Protein AF-A0A7J8Z2N0-F1 (afdb_monomer_lite)

Organism: NCBI:txid34288

pLDDT: mean 71.0, std 16.63, range [28.38, 91.12]

Structure (mmCIF, N/CA/C/O backbone):
data_AF-A0A7J8Z2N0-F1
#
_entry.id   AF-A0A7J8Z2N0-F1
#
loop_
_atom_site.group_PDB
_atom_site.id
_atom_site.type_symbol
_atom_site.label_atom_id
_atom_site.label_alt_id
_atom_site.label_comp_id
_atom_site.label_asym_id
_atom_site.label_entity_id
_atom_site.label_seq_id
_atom_site.pdbx_PDB_ins_code
_atom_site.Cartn_x
_atom_site.Cartn_y
_atom_site.Cartn_z
_atom_site.occupancy
_atom_site.B_iso_or_equiv
_atom_site.auth_seq_id
_atom_site.auth_comp_id
_atom_site.auth_asym_id
_atom_site.auth_atom_id
_atom_site.pdbx_PDB_model_num
ATOM 1 N N . MET A 1 1 ? 3.016 -8.542 -13.121 1.00 86.62 1 MET A N 1
ATOM 2 C CA . MET A 1 1 ? 2.616 -9.438 -12.011 1.00 86.62 1 MET A CA 1
ATOM 3 C C . MET A 1 1 ? 1.621 -8.697 -11.143 1.00 86.62 1 MET A C 1
ATOM 5 O O . MET A 1 1 ? 1.846 -7.524 -10.881 1.00 86.62 1 MET A O 1
ATOM 9 N N . PHE A 1 2 ? 0.545 -9.361 -10.732 1.00 90.12 2 PHE A N 1
ATOM 10 C CA . PHE A 1 2 ? -0.489 -8.792 -9.871 1.00 90.12 2 PHE A CA 1
ATOM 11 C C . PHE A 1 2 ? -0.520 -9.575 -8.561 1.00 90.12 2 PHE A C 1
ATOM 13 O O . PHE A 1 2 ? -0.616 -10.803 -8.590 1.00 90.12 2 PHE A O 1
ATOM 20 N N . LEU A 1 3 ? -0.404 -8.876 -7.435 1.00 89.19 3 LEU A N 1
ATOM 21 C CA . LEU A 1 3 ? -0.508 -9.462 -6.106 1.00 89.19 3 LEU A CA 1
ATOM 22 C C . LEU A 1 3 ? -1.538 -8.676 -5.300 1.00 89.19 3 LEU A C 1
ATOM 24 O O . LEU A 1 3 ? -1.405 -7.468 -5.129 1.00 89.19 3 LEU A O 1
ATOM 28 N N . GLN A 1 4 ? -2.541 -9.374 -4.782 1.00 91.12 4 GLN A N 1
ATOM 29 C CA . GLN A 1 4 ? -3.570 -8.793 -3.934 1.00 91.12 4 GLN A CA 1
ATOM 30 C C . GLN A 1 4 ? -3.665 -9.583 -2.636 1.00 91.12 4 GLN A C 1
ATOM 32 O O . GLN A 1 4 ? -3.702 -10.813 -2.645 1.00 91.12 4 GLN A O 1
ATOM 37 N N . SER A 1 5 ? -3.747 -8.864 -1.525 1.00 89.44 5 SER A N 1
ATOM 38 C CA . SER A 1 5 ? -4.123 -9.408 -0.229 1.00 89.44 5 SER A CA 1
ATOM 39 C C . SER A 1 5 ? -5.259 -8.590 0.372 1.00 89.44 5 SER A C 1
ATOM 41 O O . SER A 1 5 ? -5.342 -7.374 0.193 1.00 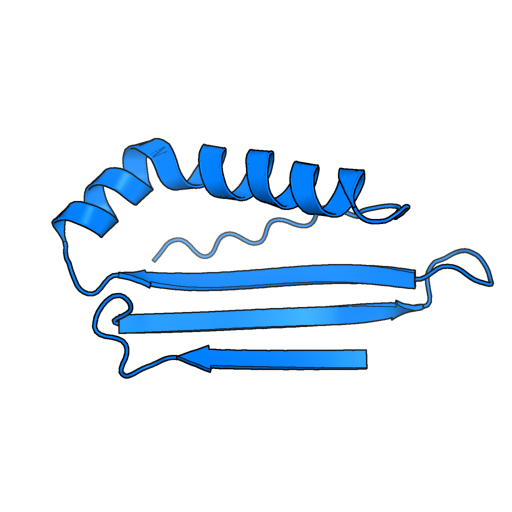89.44 5 SER A O 1
ATOM 43 N N . THR A 1 6 ? -6.156 -9.273 1.074 1.00 90.56 6 THR A N 1
ATOM 44 C CA . THR A 1 6 ? -7.308 -8.659 1.734 1.00 90.56 6 THR A CA 1
ATOM 45 C C . THR A 1 6 ? -7.433 -9.176 3.159 1.00 90.56 6 THR A C 1
ATOM 47 O O . THR A 1 6 ? -7.162 -10.348 3.414 1.00 90.56 6 THR A O 1
ATOM 50 N N . ALA A 1 7 ? -7.883 -8.327 4.077 1.00 87.94 7 ALA A N 1
ATOM 51 C CA . ALA A 1 7 ? -8.283 -8.718 5.422 1.00 87.94 7 ALA A CA 1
ATOM 52 C C . ALA A 1 7 ? -9.608 -8.035 5.780 1.00 87.94 7 ALA A C 1
ATOM 54 O O . ALA A 1 7 ? -9.688 -6.812 5.774 1.00 87.94 7 ALA A O 1
ATOM 55 N N . SER A 1 8 ? -10.635 -8.826 6.082 1.00 79.44 8 SER A N 1
ATOM 56 C CA . SER A 1 8 ? -12.007 -8.362 6.365 1.00 79.44 8 SER A CA 1
ATOM 57 C C . SER A 1 8 ? -12.546 -8.826 7.726 1.00 79.44 8 SER A C 1
ATOM 59 O O . SER A 1 8 ? -13.659 -8.489 8.100 1.00 79.44 8 SER A O 1
ATOM 61 N N . GLU A 1 9 ? -11.746 -9.570 8.495 1.00 76.06 9 GLU A N 1
ATOM 62 C CA . GLU A 1 9 ? -12.086 -10.063 9.843 1.00 76.06 9 GLU A CA 1
ATOM 63 C C . GLU A 1 9 ? -10.931 -9.817 10.828 1.00 76.06 9 GLU A C 1
ATOM 65 O O . GLU A 1 9 ? -10.644 -10.595 11.736 1.00 76.06 9 GLU A O 1
ATOM 70 N N . SER A 1 10 ? -10.194 -8.729 10.614 1.00 82.12 10 SER A N 1
ATOM 71 C CA . SER A 1 10 ? -9.111 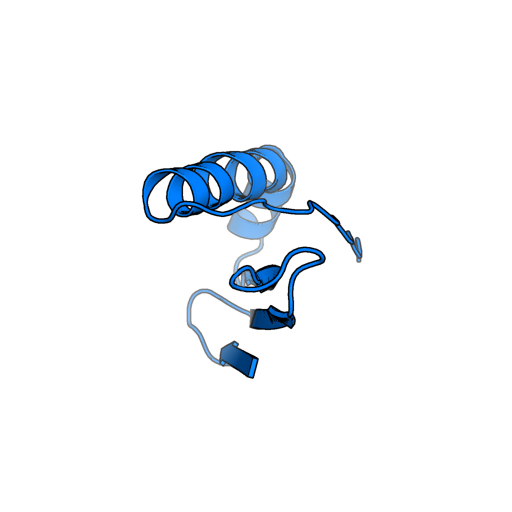-8.329 11.504 1.00 82.12 10 SER A CA 1
ATOM 72 C C . SER A 1 10 ? -9.683 -7.620 12.727 1.00 82.12 10 SER A C 1
ATOM 74 O O . SER A 1 10 ? -10.555 -6.771 12.593 1.00 82.12 10 SER A O 1
ATOM 76 N N . SER A 1 11 ? -9.124 -7.865 13.915 1.00 85.38 11 SER A N 1
ATOM 77 C CA . SER A 1 11 ? -9.446 -7.078 15.118 1.00 85.38 11 SER A CA 1
ATOM 78 C C . SER A 1 11 ? -9.114 -5.585 14.980 1.00 85.38 11 SER A C 1
ATOM 80 O O . SER A 1 11 ? -9.612 -4.765 15.749 1.00 85.38 11 SER A O 1
ATOM 82 N N . LEU A 1 12 ? -8.274 -5.222 14.006 1.00 82.19 12 LEU A N 1
ATOM 83 C CA . LEU A 1 12 ? -7.852 -3.852 13.740 1.00 82.19 12 LEU A CA 1
ATOM 84 C C . LEU A 1 12 ? -8.616 -3.231 12.564 1.00 82.19 12 LEU A C 1
ATOM 86 O O . LEU A 1 12 ? -9.032 -2.071 12.644 1.00 82.19 12 LEU A O 1
ATOM 90 N N . PHE A 1 13 ? -8.809 -3.992 11.485 1.00 85.00 13 PHE A N 1
ATOM 91 C CA . PHE A 1 13 ? -9.402 -3.510 10.239 1.00 85.00 13 PHE A CA 1
ATOM 92 C C . PHE A 1 13 ? -10.810 -4.069 10.018 1.00 85.00 13 PHE A C 1
ATOM 94 O O . PHE A 1 13 ? -11.018 -5.277 10.052 1.00 85.00 13 PHE A O 1
ATOM 101 N N . ASP A 1 14 ? -11.751 -3.167 9.745 1.00 87.12 14 ASP A N 1
ATOM 102 C CA . ASP A 1 14 ? -13.055 -3.473 9.143 1.00 87.12 14 ASP A CA 1
ATOM 103 C C . ASP A 1 14 ? -12.841 -4.023 7.727 1.00 87.12 14 ASP A C 1
ATOM 105 O O . ASP A 1 14 ? -13.368 -5.065 7.357 1.00 87.12 14 ASP A O 1
ATOM 109 N N . HIS A 1 15 ? -11.962 -3.365 6.969 1.00 85.75 15 HIS A N 1
ATOM 110 C CA . HIS A 1 15 ? -11.360 -3.935 5.773 1.00 85.75 15 HIS A CA 1
ATOM 111 C C . HIS A 1 15 ? -9.944 -3.396 5.576 1.00 85.75 15 HIS A C 1
ATOM 113 O O . HIS A 1 15 ? -9.620 -2.277 5.975 1.00 85.75 15 HIS A O 1
ATOM 119 N N . LEU A 1 16 ? -9.108 -4.201 4.938 1.00 84.19 16 LEU A N 1
ATOM 120 C CA . LEU A 1 16 ? -7.817 -3.836 4.382 1.00 84.19 16 LEU A CA 1
ATOM 121 C C . LEU A 1 16 ? -7.703 -4.534 3.031 1.00 84.19 16 LEU A C 1
ATOM 123 O O . LEU A 1 16 ? -7.885 -5.746 2.937 1.00 84.19 16 LEU A O 1
ATOM 127 N N . ILE A 1 17 ? -7.380 -3.772 2.002 1.00 85.62 17 ILE A N 1
ATOM 128 C CA . ILE A 1 17 ? -7.092 -4.220 0.650 1.00 85.62 17 ILE A CA 1
ATOM 129 C C . ILE A 1 17 ? -5.703 -3.695 0.322 1.00 85.62 17 ILE A C 1
ATOM 131 O O . ILE A 1 17 ? -5.419 -2.510 0.474 1.00 85.62 17 ILE A O 1
ATOM 135 N N . ASN A 1 18 ? -4.829 -4.587 -0.112 1.00 84.69 18 ASN A N 1
ATOM 136 C CA . ASN A 1 18 ? -3.457 -4.273 -0.460 1.00 84.69 18 ASN A CA 1
ATOM 137 C C . ASN A 1 18 ? -3.149 -4.889 -1.823 1.00 84.69 18 ASN A C 1
ATOM 139 O O . ASN A 1 18 ? -3.158 -6.111 -1.971 1.00 84.69 18 ASN A O 1
ATOM 143 N N . ILE A 1 19 ? -2.898 -4.037 -2.812 1.00 85.56 19 ILE A N 1
ATOM 144 C CA . ILE A 1 19 ? -2.669 -4.419 -4.205 1.00 85.56 19 ILE A CA 1
ATOM 145 C C . ILE A 1 19 ? -1.303 -3.908 -4.648 1.00 85.56 19 ILE A C 1
ATOM 147 O O . ILE A 1 19 ? -0.943 -2.750 -4.430 1.00 85.56 19 ILE A O 1
ATOM 151 N N . TRP A 1 20 ? -0.563 -4.794 -5.305 1.00 86.12 20 TRP A N 1
ATOM 152 C CA . TRP A 1 20 ? 0.730 -4.534 -5.913 1.00 86.12 20 TRP A CA 1
ATOM 153 C C . TRP A 1 20 ? 0.676 -4.955 -7.375 1.00 86.12 20 TRP A C 1
ATOM 155 O O . TRP A 1 20 ? 0.414 -6.120 -7.689 1.00 86.12 20 TRP A O 1
ATOM 165 N N . GLU A 1 21 ? 0.977 -4.023 -8.272 1.00 85.19 21 GLU A N 1
ATOM 166 C CA . GLU A 1 21 ? 1.070 -4.299 -9.699 1.00 85.19 21 GLU A CA 1
ATOM 167 C C . GLU A 1 21 ? 2.462 -3.968 -10.215 1.00 85.19 21 GLU A C 1
ATOM 169 O O . GLU A 1 21 ? 2.933 -2.833 -10.153 1.00 85.19 21 GLU A O 1
ATOM 174 N N . PHE A 1 22 ? 3.110 -4.987 -10.757 1.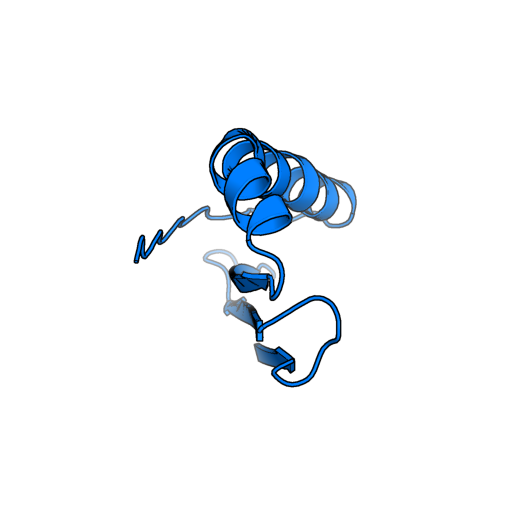00 85.44 22 PHE A N 1
ATOM 175 C CA . PHE A 1 22 ? 4.419 -4.902 -11.380 1.00 85.44 22 PHE A CA 1
ATOM 176 C C . PHE A 1 22 ? 4.224 -4.926 -12.890 1.00 85.44 22 PHE A C 1
ATOM 178 O O . PHE A 1 22 ? 3.872 -5.969 -13.454 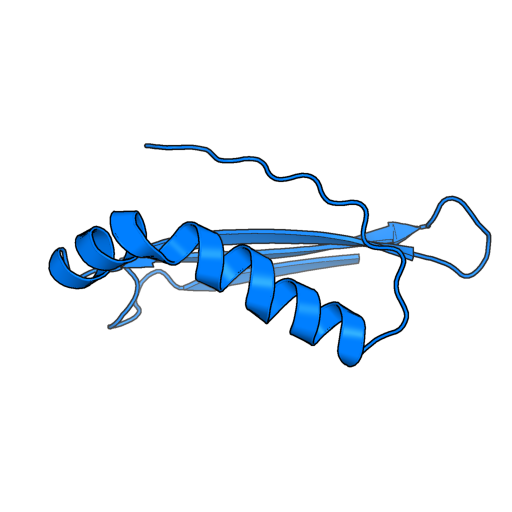1.00 85.44 22 PHE A O 1
ATOM 185 N N . ASN A 1 23 ? 4.455 -3.793 -13.538 1.00 82.56 23 ASN A N 1
ATOM 186 C CA . ASN A 1 23 ? 4.308 -3.619 -14.978 1.00 82.56 23 ASN A CA 1
ATOM 187 C C . ASN A 1 23 ? 5.683 -3.421 -15.627 1.00 82.56 23 ASN A C 1
ATOM 189 O O . ASN A 1 23 ? 6.555 -2.836 -14.990 1.00 82.56 23 ASN A O 1
ATOM 193 N N . PRO A 1 24 ? 5.918 -3.871 -16.871 1.00 84.50 24 PRO A N 1
ATOM 194 C CA . PRO A 1 24 ? 7.139 -3.526 -17.593 1.00 84.50 24 PRO A CA 1
ATOM 195 C C . PRO A 1 24 ? 7.346 -2.008 -17.613 1.00 84.50 24 PRO A C 1
ATOM 197 O O . PRO A 1 24 ? 6.404 -1.251 -17.845 1.00 84.50 24 PRO A O 1
ATOM 200 N N . GLY A 1 25 ? 8.566 -1.567 -17.324 1.00 79.19 25 GLY A N 1
ATOM 201 C CA . GLY A 1 25 ? 8.908 -0.152 -17.315 1.00 79.19 25 GLY A CA 1
ATOM 202 C C . GLY A 1 25 ? 9.156 0.366 -18.729 1.00 79.19 25 GLY A C 1
ATOM 203 O O . GLY A 1 25 ? 9.329 -0.403 -19.674 1.00 79.19 25 GLY A O 1
ATOM 204 N N . ALA A 1 26 ? 9.207 1.690 -18.878 1.00 79.44 26 ALA A N 1
ATOM 205 C CA . ALA A 1 26 ? 9.448 2.335 -20.172 1.00 79.44 26 ALA A CA 1
ATOM 206 C C . ALA A 1 26 ? 10.833 2.014 -20.774 1.00 79.44 26 ALA A C 1
ATOM 208 O O . ALA A 1 26 ? 11.036 2.180 -21.975 1.00 79.44 26 ALA A O 1
ATOM 209 N N . VAL A 1 27 ? 11.784 1.557 -19.949 1.00 83.62 27 VAL A N 1
ATOM 210 C CA . VAL A 1 27 ? 13.146 1.184 -20.354 1.00 83.62 27 VAL A CA 1
ATOM 211 C C . VAL A 1 27 ? 13.330 -0.333 -20.202 1.00 83.62 27 VAL A C 1
ATOM 213 O O . VAL A 1 27 ? 12.924 -0.885 -19.172 1.00 83.62 27 VAL A O 1
ATOM 216 N N . PRO A 1 28 ? 13.964 -1.030 -21.166 1.00 84.06 28 PRO A N 1
ATOM 217 C CA . PRO A 1 28 ? 14.265 -2.455 -21.040 1.00 84.06 28 PRO A CA 1
ATOM 218 C C . PRO A 1 28 ? 15.014 -2.783 -19.742 1.00 84.06 28 PRO A C 1
ATOM 220 O O . PRO A 1 28 ? 15.950 -2.085 -19.363 1.00 84.06 28 PRO A O 1
ATOM 223 N N . GLY A 1 29 ? 14.595 -3.848 -19.057 1.00 79.88 29 GLY A N 1
ATOM 224 C CA . GLY A 1 29 ? 15.172 -4.256 -17.770 1.00 79.88 29 GLY A CA 1
ATOM 225 C C . GLY A 1 29 ? 14.633 -3.500 -16.550 1.00 79.88 29 GLY A C 1
ATOM 226 O O . GLY A 1 29 ? 15.057 -3.788 -15.435 1.00 79.88 29 GLY A O 1
ATOM 227 N N . THR A 1 30 ? 13.684 -2.575 -16.729 1.00 77.94 30 THR A N 1
ATOM 228 C CA . THR A 1 30 ? 13.006 -1.882 -15.622 1.00 77.94 30 THR A CA 1
ATOM 229 C C . THR A 1 30 ? 11.559 -2.346 -15.470 1.00 77.94 30 THR A C 1
ATOM 231 O O . THR A 1 30 ? 10.962 -2.895 -16.400 1.00 77.94 30 THR A O 1
ATOM 234 N N . PHE A 1 31 ? 10.976 -2.104 -14.297 1.00 77.56 31 PHE A N 1
ATOM 235 C CA . PHE A 1 31 ? 9.546 -2.266 -14.067 1.00 77.56 31 PHE A CA 1
ATOM 236 C C . PHE A 1 31 ? 8.975 -1.072 -13.304 1.00 77.56 31 PHE A C 1
ATOM 238 O O . PHE A 1 31 ? 9.665 -0.422 -12.519 1.00 77.56 31 PHE A O 1
ATOM 245 N N . SER A 1 32 ? 7.704 -0.787 -13.550 1.00 77.75 32 SER A N 1
ATOM 246 C CA . SER A 1 32 ? 6.903 0.164 -12.795 1.00 77.75 32 SER A CA 1
ATOM 247 C C . SER A 1 32 ? 6.119 -0.583 -11.726 1.00 77.75 32 SER A C 1
ATOM 249 O O . SER A 1 32 ? 5.467 -1.588 -12.014 1.00 77.75 32 SER A O 1
ATOM 251 N N . LEU A 1 33 ? 6.186 -0.080 -10.497 1.00 77.50 33 LEU A N 1
ATOM 252 C CA . LEU A 1 33 ? 5.400 -0.575 -9.379 1.00 77.50 33 LEU A CA 1
ATOM 253 C C . LEU A 1 33 ? 4.225 0.368 -9.121 1.00 77.50 33 LEU A C 1
ATOM 255 O O . LEU A 1 33 ? 4.426 1.550 -8.843 1.00 77.50 33 LEU A O 1
ATOM 259 N N . TYR A 1 34 ? 3.014 -0.176 -9.162 1.00 77.25 34 TYR A N 1
ATOM 260 C CA . TYR A 1 34 ? 1.810 0.475 -8.666 1.00 77.25 34 TYR A CA 1
ATOM 261 C C . TYR A 1 34 ? 1.420 -0.175 -7.347 1.00 77.25 34 TYR A C 1
ATOM 263 O O . TYR A 1 34 ? 1.359 -1.399 -7.237 1.00 77.25 34 TYR A O 1
ATOM 271 N N . PHE A 1 35 ? 1.179 0.658 -6.344 1.00 76.19 35 PHE A N 1
ATOM 272 C CA . PHE A 1 35 ? 0.827 0.225 -5.004 1.00 76.19 35 PHE A CA 1
ATOM 273 C C . PHE A 1 35 ? -0.450 0.931 -4.569 1.00 76.19 35 PHE A C 1
ATOM 275 O O . PHE A 1 35 ? -0.524 2.162 -4.605 1.00 76.19 35 PHE A O 1
ATOM 282 N N . LEU A 1 36 ? -1.439 0.145 -4.155 1.00 80.19 36 LEU A N 1
ATOM 283 C CA . LEU A 1 36 ? -2.701 0.629 -3.618 1.00 80.19 36 LEU A CA 1
ATOM 284 C C . LEU A 1 36 ? -2.947 -0.045 -2.278 1.00 80.19 36 LEU A C 1
ATOM 286 O O . LEU A 1 36 ? -2.942 -1.271 -2.176 1.00 80.19 36 LEU A O 1
ATOM 290 N N . VAL A 1 37 ? -3.206 0.775 -1.265 1.00 78.31 37 VAL A N 1
ATOM 291 C CA . VAL A 1 37 ? -3.725 0.310 0.015 1.00 78.31 37 VAL A CA 1
ATOM 292 C C . VAL A 1 37 ? -4.983 1.085 0.337 1.00 78.31 37 VAL A C 1
ATOM 294 O O . VAL A 1 37 ? -4.955 2.311 0.418 1.00 78.31 37 VAL A O 1
ATOM 297 N N . ASP A 1 38 ? -6.064 0.341 0.518 1.00 80.62 38 ASP A N 1
ATOM 298 C CA . ASP A 1 38 ? -7.351 0.837 0.977 1.00 80.62 38 ASP A CA 1
ATOM 299 C C . ASP A 1 38 ? -7.700 0.131 2.281 1.00 80.62 38 ASP A C 1
ATOM 301 O O . ASP A 1 38 ? -7.513 -1.078 2.409 1.00 80.62 38 ASP A O 1
ATOM 305 N N . PHE A 1 39 ? -8.132 0.878 3.286 1.00 83.50 39 PHE A N 1
ATOM 306 C CA . PHE A 1 39 ? -8.456 0.291 4.572 1.00 83.50 39 PHE A CA 1
ATOM 307 C C . PHE A 1 39 ? -9.374 1.172 5.398 1.00 83.50 39 PHE A C 1
ATOM 309 O O . PHE A 1 39 ? -9.375 2.400 5.319 1.00 83.50 39 PHE A O 1
ATOM 316 N N . LYS A 1 40 ? -10.058 0.514 6.325 1.00 81.56 40 LYS A N 1
ATOM 317 C CA . LYS A 1 40 ? -10.845 1.146 7.370 1.00 81.56 40 LYS A CA 1
ATOM 318 C C . LYS A 1 40 ? -10.597 0.428 8.679 1.00 81.56 40 LYS A C 1
ATOM 320 O O . LYS A 1 40 ? -10.692 -0.792 8.766 1.00 81.56 40 LYS A O 1
ATOM 325 N N . PHE A 1 41 ? -10.280 1.189 9.719 1.00 85.25 41 PHE A N 1
ATOM 326 C CA . PHE A 1 41 ? -10.179 0.639 11.067 1.00 85.25 41 PHE A CA 1
ATOM 327 C C . PHE A 1 41 ? -11.559 0.315 11.628 1.00 85.25 41 PHE A C 1
ATOM 329 O O . PHE A 1 41 ? -12.510 1.051 11.370 1.00 85.25 41 PHE A O 1
ATOM 336 N 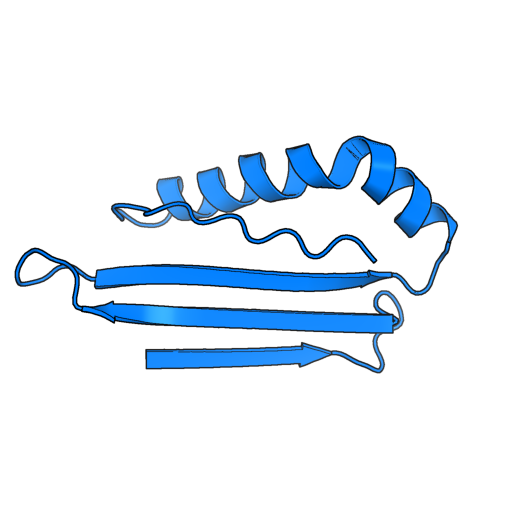N . GLN A 1 42 ? -11.657 -0.708 12.476 1.00 85.19 42 GLN A N 1
ATOM 337 C CA . GLN A 1 42 ? -12.897 -0.959 13.218 1.00 85.19 42 GLN A CA 1
ATOM 338 C C . GLN A 1 42 ? -13.210 0.168 14.215 1.00 85.19 42 GLN A C 1
ATOM 340 O O . GLN A 1 42 ? -14.358 0.570 14.385 1.00 85.19 42 GLN A O 1
ATOM 345 N N . SER A 1 43 ? -12.181 0.721 14.862 1.00 87.25 43 SER A N 1
ATOM 346 C CA . SER A 1 43 ? -12.348 1.746 15.895 1.00 87.25 43 SER A CA 1
ATOM 347 C C . SER A 1 43 ? -12.435 3.158 15.311 1.00 87.25 43 SER A C 1
ATOM 349 O O . SER A 1 43 ? -11.552 3.618 14.580 1.00 87.25 43 SER A O 1
ATOM 351 N N . SER A 1 44 ? -13.483 3.880 15.711 1.00 84.12 44 SER A N 1
ATOM 352 C CA . SER A 1 44 ? -13.734 5.275 15.333 1.00 84.12 44 SER A CA 1
ATOM 353 C C . SER A 1 44 ? -12.630 6.231 15.796 1.00 84.12 44 SER A C 1
ATOM 355 O O . SER A 1 44 ? -12.334 7.203 15.103 1.00 84.12 44 SER A O 1
ATOM 357 N N . LEU A 1 45 ? -11.961 5.935 16.914 1.00 83.31 45 LEU A N 1
ATOM 358 C CA . LEU A 1 45 ? -10.848 6.736 17.429 1.00 83.31 45 LEU A CA 1
ATOM 359 C C . LEU A 1 45 ? -9.626 6.668 16.501 1.00 83.31 45 LEU A C 1
ATOM 361 O O . LEU A 1 45 ? -9.008 7.691 16.204 1.00 83.31 45 LEU A O 1
ATOM 365 N N . TYR A 1 46 ? -9.307 5.480 15.977 1.00 76.50 46 TYR A N 1
ATOM 366 C CA . TYR A 1 46 ? -8.238 5.340 14.986 1.00 76.50 46 TYR A CA 1
ATOM 367 C C . TYR A 1 46 ? -8.607 5.998 13.655 1.00 76.50 46 TYR A C 1
ATOM 369 O O . TYR A 1 46 ? -7.751 6.632 13.043 1.00 76.50 46 TYR A O 1
ATOM 377 N N . GLN A 1 47 ? -9.873 5.927 13.232 1.00 76.94 47 GLN A N 1
ATOM 378 C CA . GLN A 1 47 ? -10.337 6.645 12.039 1.00 76.94 47 GLN A CA 1
ATOM 379 C C . GLN A 1 47 ? -10.17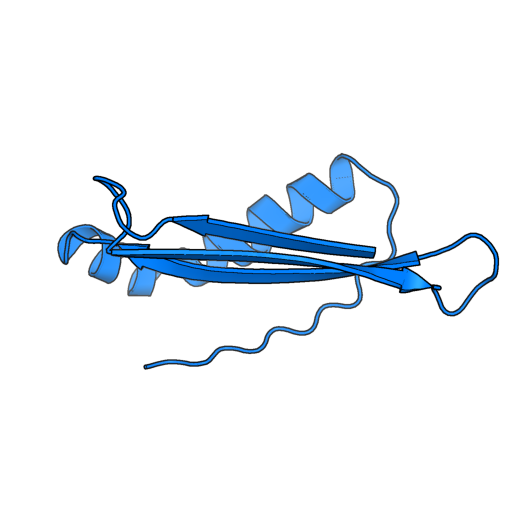5 8.170 12.185 1.00 76.94 47 GLN A C 1
ATOM 381 O O . GLN A 1 47 ? -9.737 8.833 11.245 1.00 76.94 47 GLN A O 1
ATOM 386 N N . GLN A 1 48 ? -10.471 8.738 13.359 1.00 78.25 48 GLN A N 1
ATOM 387 C CA . GLN A 1 48 ? -10.293 10.172 13.630 1.00 78.25 48 GLN A CA 1
ATOM 388 C C . GLN A 1 48 ? -8.819 10.592 13.602 1.00 78.25 48 GLN A C 1
ATOM 390 O O . GLN A 1 48 ? -8.476 11.578 12.952 1.00 78.25 48 GLN A O 1
ATOM 395 N N . HIS A 1 49 ? -7.929 9.823 14.234 1.00 72.19 49 HIS A N 1
ATOM 396 C CA . HIS A 1 49 ? -6.491 10.095 14.162 1.00 72.19 49 HIS A CA 1
ATOM 397 C C . HIS A 1 49 ? -5.935 9.950 12.741 1.00 72.19 49 HIS A C 1
ATOM 399 O O . HIS A 1 49 ? -5.076 10.735 12.336 1.00 72.19 49 HIS A O 1
ATOM 405 N N . LEU A 1 50 ? -6.444 8.993 11.959 1.00 69.12 50 LEU A N 1
ATOM 406 C CA . LEU A 1 50 ? -6.044 8.812 10.567 1.00 69.12 50 LEU A CA 1
ATOM 407 C C . LEU A 1 50 ? -6.473 10.000 9.689 1.00 69.12 50 LEU A C 1
ATOM 409 O O . LEU A 1 50 ? -5.692 10.433 8.846 1.00 69.12 50 LEU A O 1
ATOM 413 N N . LYS A 1 51 ? -7.656 10.585 9.916 1.00 66.00 51 LYS A N 1
ATOM 414 C CA . LYS A 1 51 ? -8.079 11.814 9.218 1.00 66.00 51 LYS A CA 1
ATOM 415 C C . LYS A 1 51 ? -7.129 12.988 9.479 1.00 66.00 51 LYS A C 1
ATOM 417 O O . LYS A 1 51 ? -6.883 13.776 8.573 1.00 66.00 51 LYS A O 1
ATOM 422 N N . SER A 1 52 ? -6.556 13.068 10.679 1.00 65.12 52 SER A N 1
ATOM 423 C CA . SER A 1 52 ? -5.643 14.152 11.062 1.00 65.12 52 SER A CA 1
ATOM 424 C C . SER A 1 52 ? -4.177 13.909 10.670 1.00 65.12 52 SER A C 1
ATOM 426 O O . SER A 1 52 ? -3.458 14.869 10.410 1.00 65.12 52 SER A O 1
ATOM 428 N N . PHE A 1 53 ? -3.713 12.651 10.614 1.00 59.81 53 PHE A N 1
ATOM 429 C CA . PHE A 1 53 ? -2.280 12.324 10.458 1.00 59.81 53 PHE A CA 1
ATOM 430 C C . PHE A 1 53 ? -1.953 11.217 9.445 1.00 59.81 53 PHE A C 1
ATOM 432 O O . PHE A 1 53 ? -0.793 11.041 9.064 1.00 59.81 53 PHE A O 1
ATOM 439 N N . GLY A 1 54 ? -2.949 10.460 8.992 1.00 58.75 54 GLY A N 1
ATOM 440 C CA . GLY A 1 54 ? -2.753 9.271 8.165 1.00 58.75 54 GLY A CA 1
ATOM 441 C C . GLY A 1 54 ? -2.167 9.576 6.795 1.00 58.75 54 GLY A C 1
ATOM 442 O O . GLY A 1 54 ? -1.257 8.876 6.360 1.00 58.75 54 GLY A O 1
ATOM 443 N N . HIS A 1 55 ? -2.609 10.659 6.152 1.00 59.06 55 HIS A N 1
ATOM 444 C CA . HIS A 1 55 ? -2.138 11.033 4.817 1.00 59.06 55 HIS A CA 1
ATOM 445 C C . HIS A 1 55 ? -0.618 11.247 4.775 1.00 59.06 55 HIS A C 1
ATOM 447 O O . HIS A 1 55 ? 0.060 10.735 3.887 1.00 59.06 55 HIS A O 1
ATOM 453 N N . VAL A 1 56 ? -0.057 11.952 5.763 1.00 61.78 56 VAL A N 1
ATOM 454 C CA . VAL A 1 56 ? 1.389 12.214 5.826 1.00 61.78 56 VAL A CA 1
ATOM 455 C C . VAL A 1 56 ? 2.152 10.936 6.157 1.00 61.78 56 VAL A C 1
ATOM 457 O O . VAL A 1 56 ? 3.147 10.639 5.502 1.00 61.78 56 VAL A O 1
ATOM 460 N N . LEU A 1 57 ? 1.684 10.152 7.132 1.00 61.53 57 LEU A N 1
ATOM 461 C CA . LEU A 1 57 ? 2.389 8.954 7.588 1.00 61.53 57 LEU A CA 1
ATOM 462 C C . LEU A 1 57 ? 2.475 7.870 6.501 1.00 61.53 57 LEU A C 1
ATOM 464 O O . LEU A 1 57 ? 3.553 7.314 6.285 1.00 61.53 57 LEU A O 1
ATOM 468 N N . LEU A 1 58 ? 1.361 7.601 5.809 1.00 62.78 58 LEU A N 1
ATOM 469 C CA . LEU A 1 58 ? 1.279 6.584 4.756 1.00 62.78 58 LEU A CA 1
ATOM 470 C C . LEU A 1 58 ? 2.091 6.967 3.521 1.00 62.78 58 LEU A C 1
ATOM 472 O O . LEU A 1 58 ? 2.784 6.126 2.962 1.00 62.78 58 LEU A O 1
ATOM 476 N N . THR A 1 59 ? 2.051 8.232 3.105 1.00 61.44 59 THR A N 1
ATOM 477 C CA . THR A 1 59 ? 2.724 8.654 1.868 1.00 61.44 59 THR A CA 1
ATOM 478 C C . THR A 1 59 ? 4.216 8.907 2.048 1.00 61.44 59 THR A C 1
ATOM 480 O O . THR A 1 59 ? 4.976 8.658 1.120 1.00 61.44 59 THR A O 1
ATOM 483 N N . THR A 1 60 ? 4.676 9.378 3.213 1.00 63.47 60 THR A N 1
ATOM 484 C CA . THR A 1 60 ? 6.102 9.709 3.394 1.00 63.47 60 THR A CA 1
ATOM 485 C C . THR A 1 60 ? 6.932 8.526 3.866 1.00 63.47 60 THR A C 1
ATOM 487 O O . THR A 1 60 ? 7.970 8.251 3.272 1.00 63.47 60 THR A O 1
ATOM 490 N N . LYS A 1 61 ? 6.498 7.795 4.900 1.00 67.25 61 LYS A N 1
ATOM 491 C CA . LYS A 1 61 ? 7.334 6.739 5.493 1.00 67.25 61 LYS A CA 1
ATOM 492 C C . LYS A 1 61 ? 7.351 5.461 4.670 1.00 67.25 61 LYS A C 1
ATOM 494 O O . LYS A 1 61 ? 8.407 4.855 4.530 1.00 67.25 61 LYS A O 1
ATOM 499 N N . LEU A 1 62 ? 6.205 5.058 4.125 1.00 65.94 62 LEU A N 1
ATOM 500 C CA . LEU A 1 62 ? 6.120 3.828 3.342 1.00 65.94 62 LEU A CA 1
ATOM 501 C C . LEU A 1 62 ? 6.854 3.973 2.010 1.00 65.94 62 LEU A C 1
ATOM 503 O O . LEU A 1 62 ? 7.669 3.124 1.668 1.00 65.94 62 LEU A O 1
ATOM 507 N N . VAL A 1 63 ? 6.616 5.079 1.302 1.00 65.50 63 VAL A N 1
ATOM 508 C CA . VAL A 1 63 ? 7.302 5.364 0.037 1.00 65.50 63 VAL A CA 1
ATOM 509 C C . VAL A 1 63 ? 8.805 5.494 0.264 1.00 65.50 63 VAL A C 1
ATOM 511 O O . VAL A 1 63 ? 9.563 4.855 -0.451 1.00 65.50 63 VAL A O 1
ATOM 514 N N . ALA A 1 64 ? 9.245 6.222 1.299 1.00 67.56 64 ALA A N 1
ATOM 515 C CA . ALA A 1 64 ? 10.671 6.319 1.618 1.00 67.56 64 ALA A CA 1
ATOM 516 C C . ALA A 1 64 ? 11.287 4.963 2.009 1.00 67.56 64 ALA A C 1
ATOM 518 O O . ALA A 1 64 ? 12.428 4.673 1.652 1.00 67.56 64 ALA A O 1
ATOM 519 N N . GLY A 1 65 ? 10.546 4.113 2.727 1.00 67.62 65 GLY A N 1
ATOM 520 C CA . GLY A 1 65 ? 10.970 2.750 3.047 1.00 67.62 65 GLY A CA 1
ATOM 521 C C . GLY A 1 65 ? 11.155 1.887 1.798 1.00 67.62 65 GLY A C 1
ATOM 522 O O . GLY A 1 65 ? 12.164 1.202 1.670 1.00 67.62 65 GLY A O 1
ATOM 523 N N . ILE A 1 66 ? 10.220 1.963 0.851 1.00 65.56 66 ILE A N 1
ATOM 524 C CA . ILE A 1 66 ? 10.303 1.241 -0.425 1.00 65.56 66 ILE A CA 1
ATOM 525 C C . ILE A 1 66 ? 11.461 1.779 -1.282 1.00 65.56 66 ILE A C 1
ATOM 527 O O . ILE A 1 66 ? 12.261 0.981 -1.764 1.00 65.56 66 ILE A O 1
ATOM 531 N N . ASP A 1 67 ? 11.600 3.104 -1.398 1.00 63.16 67 ASP A N 1
ATOM 532 C CA . ASP A 1 67 ? 12.686 3.767 -2.142 1.00 63.16 67 ASP A CA 1
ATOM 533 C C . ASP A 1 67 ? 14.075 3.406 -1.586 1.00 63.16 67 ASP A C 1
ATOM 535 O O . ASP A 1 67 ? 15.027 3.201 -2.337 1.00 63.16 67 ASP A O 1
ATOM 539 N N . SER A 1 68 ? 14.211 3.335 -0.258 1.00 64.81 68 SER A N 1
ATOM 540 C CA . SER A 1 68 ? 15.489 3.025 0.402 1.00 64.81 68 SER A CA 1
ATOM 541 C C . SER A 1 68 ? 15.846 1.540 0.378 1.00 64.81 68 SER A C 1
ATOM 543 O O . SER A 1 68 ? 17.029 1.203 0.387 1.00 64.81 68 SER A O 1
ATOM 545 N N . ALA A 1 69 ? 14.851 0.652 0.338 1.00 58.72 69 ALA A N 1
ATOM 546 C CA . ALA A 1 69 ? 15.073 -0.788 0.304 1.00 58.72 69 ALA A CA 1
ATOM 547 C C . ALA A 1 69 ? 15.329 -1.318 -1.115 1.00 58.72 69 ALA A C 1
ATOM 549 O O . ALA A 1 69 ? 15.995 -2.344 -1.261 1.00 58.72 69 ALA A O 1
ATOM 550 N N . ILE A 1 70 ? 14.800 -0.663 -2.158 1.00 54.47 70 ILE A N 1
ATOM 551 C CA . ILE A 1 70 ? 14.884 -1.162 -3.534 1.00 54.47 70 ILE A CA 1
ATOM 552 C C . ILE A 1 70 ? 15.025 -0.003 -4.538 1.00 54.47 70 ILE A C 1
ATOM 554 O O . ILE A 1 70 ? 14.241 0.938 -4.532 1.00 54.47 70 ILE A O 1
ATOM 558 N N . GLN A 1 71 ? 16.013 -0.084 -5.437 1.00 45.38 71 GLN A N 1
ATOM 559 C CA . GLN A 1 71 ? 16.267 0.912 -6.491 1.00 45.38 71 GLN A CA 1
ATOM 560 C C . GLN A 1 71 ? 15.141 0.904 -7.553 1.00 45.38 71 GLN A C 1
ATOM 562 O O . GLN A 1 71 ? 15.231 0.167 -8.536 1.00 45.38 71 GLN A O 1
ATOM 567 N N . PHE A 1 72 ? 14.087 1.714 -7.379 1.00 47.75 72 PHE A N 1
ATOM 568 C CA . PHE A 1 72 ? 13.011 1.916 -8.367 1.00 47.75 72 PHE A CA 1
ATOM 569 C C . PHE A 1 72 ? 12.840 3.372 -8.803 1.00 47.75 72 PHE A C 1
ATOM 571 O O . PHE A 1 72 ? 13.120 4.308 -8.063 1.00 47.75 72 PHE A O 1
ATOM 578 N N . ILE A 1 73 ? 12.281 3.552 -10.006 1.00 43.62 73 ILE A N 1
ATOM 579 C CA . ILE A 1 73 ? 11.630 4.798 -10.425 1.00 43.62 73 ILE A CA 1
ATOM 580 C C . ILE A 1 73 ? 10.142 4.669 -10.067 1.00 43.62 73 ILE A C 1
ATOM 582 O O . ILE A 1 73 ? 9.378 4.014 -10.778 1.00 43.62 73 ILE A O 1
ATOM 586 N N . ILE A 1 74 ? 9.723 5.266 -8.947 1.00 44.81 74 ILE A N 1
ATOM 587 C CA . ILE A 1 74 ? 8.315 5.268 -8.521 1.00 44.81 74 ILE A CA 1
ATOM 588 C C . ILE A 1 74 ? 7.538 6.345 -9.292 1.00 44.81 74 ILE A C 1
ATOM 590 O O . ILE A 1 74 ? 7.674 7.541 -9.029 1.00 44.81 74 ILE A O 1
ATOM 594 N N . TYR A 1 75 ? 6.654 5.928 -10.203 1.00 42.41 75 TYR A N 1
ATOM 595 C CA . TYR A 1 75 ? 5.638 6.813 -10.781 1.00 42.41 75 TYR A CA 1
ATOM 596 C C . TYR A 1 75 ? 4.450 6.923 -9.816 1.00 42.41 75 TYR A C 1
ATOM 598 O O . TYR A 1 75 ? 3.579 6.058 -9.755 1.00 42.41 75 TYR A O 1
ATOM 606 N N . LYS A 1 76 ? 4.431 7.999 -9.022 1.00 43.94 76 LYS A N 1
ATOM 607 C CA . LYS A 1 76 ? 3.391 8.271 -8.018 1.00 43.94 76 LYS A CA 1
ATOM 608 C C . LYS A 1 76 ? 2.061 8.623 -8.692 1.00 43.94 76 LYS A C 1
ATOM 610 O O . LYS A 1 76 ? 1.932 9.701 -9.268 1.00 43.94 76 LYS A O 1
ATOM 615 N N . ARG A 1 77 ? 1.044 7.768 -8.558 1.00 39.03 77 ARG A N 1
ATOM 616 C CA . ARG A 1 77 ? -0.357 8.127 -8.828 1.00 39.03 77 ARG A CA 1
ATOM 617 C C . ARG A 1 77 ? -1.182 7.881 -7.572 1.00 39.03 77 ARG A C 1
ATOM 619 O O . ARG A 1 77 ? -1.550 6.752 -7.280 1.00 39.03 77 ARG A O 1
ATOM 626 N N . TYR A 1 78 ? -1.454 8.948 -6.828 1.00 40.53 78 TYR A N 1
ATOM 627 C CA . TYR A 1 78 ? -2.358 8.887 -5.688 1.00 40.53 78 TYR A CA 1
ATOM 628 C C . TYR A 1 78 ? -3.800 9.009 -6.188 1.00 40.53 78 TYR A C 1
ATOM 630 O O . TYR A 1 78 ? -4.183 10.050 -6.720 1.00 40.53 78 TYR A O 1
ATOM 638 N N . VAL A 1 79 ? -4.590 7.945 -6.053 1.00 34.75 79 VAL A N 1
ATOM 639 C CA . VAL A 1 79 ? -6.040 7.982 -6.276 1.00 34.75 79 VAL A CA 1
ATOM 640 C C . VAL A 1 79 ? -6.693 7.909 -4.902 1.00 34.75 79 VAL A C 1
ATOM 642 O O . VAL A 1 79 ? -6.721 6.851 -4.286 1.00 34.75 79 VAL A O 1
ATOM 645 N N . TYR A 1 80 ? -7.159 9.051 -4.399 1.00 35.78 80 TYR A N 1
ATOM 646 C CA . TYR A 1 80 ? -7.887 9.126 -3.134 1.00 35.78 80 TYR A CA 1
ATOM 647 C C . TYR A 1 80 ? -9.388 9.050 -3.425 1.00 35.78 80 TYR A C 1
ATOM 649 O O . TYR A 1 80 ? -9.964 10.012 -3.931 1.00 35.78 80 TYR A O 1
ATOM 657 N N . LEU A 1 81 ? -10.022 7.920 -3.108 1.00 29.05 81 LEU A N 1
ATOM 658 C CA . LEU A 1 81 ? -11.472 7.865 -2.920 1.00 29.05 81 LEU A CA 1
ATOM 659 C C . LEU A 1 81 ? -11.748 8.216 -1.458 1.00 29.05 81 LEU A C 1
ATOM 661 O O . LEU A 1 81 ? -11.534 7.414 -0.556 1.00 29.05 81 LEU A O 1
ATOM 665 N N . ILE A 1 82 ? -12.156 9.462 -1.226 1.00 28.38 82 ILE A N 1
ATOM 666 C CA . ILE A 1 82 ? -12.691 9.893 0.063 1.00 28.38 82 ILE A CA 1
ATOM 667 C C . ILE A 1 82 ? -14.165 9.479 0.063 1.00 28.38 82 ILE A C 1
ATOM 669 O O . ILE A 1 82 ? -14.955 10.070 -0.672 1.00 28.38 82 ILE A O 1
ATOM 673 N N . CYS A 1 83 ? -14.512 8.460 0.849 1.00 32.81 83 CYS A N 1
ATOM 674 C CA . CYS A 1 83 ? -15.884 8.239 1.312 1.00 32.81 83 CYS A CA 1
ATOM 675 C C . CYS A 1 83 ? -16.097 8.960 2.648 1.00 32.81 83 CYS A C 1
ATOM 677 O O . CYS A 1 83 ? -15.193 8.896 3.518 1.00 32.81 83 CYS A O 1
#

Radius of gyration: 14.71 Å; chains: 1; bounding box: 32×24×38 Å

Foldseek 3Di:
DKDWDKDCPDQFWVIKIWIWDWACDPDPPATEIDIDIDTDTPDPVVVVVCVVPVVPCVPPPVVVVPVVVDPHDYPDDDDDDDD

Sequence (83 aa):
MFLQSTASESSLFDHLINIWEFNPGAVPGTFSLYFLVDFKFQSSLYQQHLKSFGHVLLTTKLVAGIDSAIQFIIYKRYVYLIC

Secondary structure (DSSP, 8-state):
-EEEEEESS-SSEEEEEEEEEEEE-SSTT-EEEEEEEEEEESSHHHHHHHHHHHHHHIIIIIHHHHHHHS-------------

InterPro domains:
  IPR023393 START-like domain superfamily [G3DSA:3.30.530.20] (3-67)
  IPR044996 Coenzyme Q-binding protein COQ10-like [PTHR12901] (4-55)